Protein AF-A0AAW9ZM35-F1 (afdb_monomer_lite)

Organism: NCBI:txid453602

pLDDT: mean 90.24, std 9.71, range [52.69, 98.25]

Radius of gyration: 18.01 Å; chains: 1; bounding box: 42×15×47 Å

Structure (mmCIF, N/CA/C/O backbone):
data_AF-A0AAW9ZM35-F1
#
_entry.id   AF-A0AAW9ZM35-F1
#
loop_
_atom_site.group_PDB
_atom_site.id
_atom_site.type_symbol
_atom_site.label_atom_id
_atom_site.label_alt_id
_atom_site.label_comp_id
_atom_site.label_asym_id
_atom_site.label_entity_id
_atom_site.label_seq_id
_atom_site.pdbx_PDB_ins_code
_atom_site.Cartn_x
_atom_site.Cartn_y
_atom_site.Cartn_z
_atom_site.occupancy
_atom_site.B_iso_or_equiv
_atom_site.auth_seq_id
_atom_site.auth_comp_id
_atom_site.auth_asym_id
_atom_site.auth_atom_id
_atom_site.pdbx_PDB_model_num
ATOM 1 N N . MET A 1 1 ? -12.438 -0.077 4.171 1.00 80.56 1 MET A N 1
ATOM 2 C CA . MET A 1 1 ? -11.000 -0.451 4.175 1.00 80.56 1 MET A CA 1
ATOM 3 C C . MET A 1 1 ? -10.608 -1.575 3.211 1.00 80.56 1 MET A C 1
ATOM 5 O O . MET A 1 1 ? -9.554 -1.474 2.592 1.00 80.56 1 MET A O 1
ATOM 9 N N . HIS A 1 2 ? -11.421 -2.625 3.027 1.00 87.69 2 HIS A N 1
ATOM 10 C CA . HIS A 1 2 ? -11.038 -3.802 2.225 1.00 87.69 2 HIS A CA 1
ATOM 11 C C . HIS A 1 2 ? -10.647 -3.498 0.761 1.00 87.69 2 HIS A C 1
ATOM 13 O O . HIS A 1 2 ? -9.608 -3.957 0.294 1.00 87.69 2 HIS A O 1
ATOM 19 N N . GLN A 1 3 ? -11.425 -2.673 0.051 1.00 92.88 3 GLN A N 1
ATOM 20 C CA . GLN A 1 3 ? -11.148 -2.338 -1.355 1.00 92.88 3 GLN A CA 1
ATOM 21 C C . GLN A 1 3 ? -9.823 -1.580 -1.543 1.00 92.88 3 GLN A C 1
ATOM 23 O O . GLN A 1 3 ? -9.065 -1.887 -2.460 1.00 92.88 3 GLN A O 1
ATOM 28 N N . LEU A 1 4 ? -9.519 -0.617 -0.665 1.00 93.81 4 LEU A N 1
ATOM 29 C CA . LEU A 1 4 ? -8.260 0.133 -0.710 1.00 93.81 4 LEU A CA 1
ATOM 30 C C . LEU A 1 4 ? -7.059 -0.780 -0.435 1.00 93.81 4 LEU A C 1
ATOM 32 O O . LEU A 1 4 ? -6.082 -0.743 -1.179 1.00 93.81 4 LEU A O 1
ATOM 36 N N . ARG A 1 5 ? -7.169 -1.662 0.567 1.00 94.62 5 ARG A N 1
ATOM 37 C CA . ARG A 1 5 ? -6.144 -2.672 0.860 1.00 94.62 5 ARG A CA 1
ATOM 38 C C . ARG A 1 5 ? -5.886 -3.580 -0.341 1.00 94.62 5 ARG A C 1
ATOM 40 O O . ARG A 1 5 ? -4.735 -3.815 -0.689 1.00 94.62 5 ARG A O 1
ATOM 47 N N . ASN A 1 6 ? -6.945 -4.037 -1.011 1.00 95.94 6 ASN A N 1
ATOM 48 C CA . ASN A 1 6 ? -6.812 -4.874 -2.202 1.00 95.94 6 ASN A CA 1
ATOM 49 C C . ASN A 1 6 ? -6.073 -4.141 -3.337 1.00 95.94 6 ASN A C 1
ATOM 51 O O . ASN A 1 6 ? -5.149 -4.683 -3.936 1.00 95.94 6 ASN A O 1
ATOM 55 N N . ARG A 1 7 ? -6.417 -2.871 -3.586 1.00 96.38 7 ARG A N 1
ATOM 56 C CA . ARG A 1 7 ? -5.746 -2.047 -4.606 1.00 96.38 7 ARG A CA 1
ATOM 57 C C . ARG A 1 7 ? -4.259 -1.845 -4.305 1.00 96.38 7 ARG A C 1
ATOM 59 O O . ARG A 1 7 ? -3.445 -1.966 -5.217 1.00 96.38 7 ARG A O 1
ATOM 66 N N . LEU A 1 8 ? -3.900 -1.587 -3.045 1.00 96.75 8 LEU A N 1
ATOM 67 C CA . LEU A 1 8 ? -2.496 -1.483 -2.638 1.00 96.75 8 LEU A CA 1
ATOM 68 C C . LEU A 1 8 ? -1.760 -2.822 -2.765 1.00 96.75 8 LEU A C 1
ATOM 70 O O . LEU A 1 8 ? -0.610 -2.827 -3.193 1.00 96.75 8 LEU A O 1
ATOM 74 N N . ASN A 1 9 ? -2.404 -3.954 -2.479 1.00 96.44 9 ASN A N 1
ATOM 75 C CA . ASN A 1 9 ? -1.790 -5.271 -2.677 1.00 96.44 9 ASN A CA 1
ATOM 76 C C . ASN A 1 9 ? -1.470 -5.535 -4.154 1.00 96.44 9 ASN A C 1
ATOM 78 O O . ASN A 1 9 ? -0.346 -5.910 -4.477 1.00 96.44 9 ASN A O 1
ATOM 82 N N . VAL A 1 10 ? -2.423 -5.278 -5.059 1.00 97.50 10 VAL A N 1
ATOM 83 C CA . VAL A 1 10 ? -2.208 -5.417 -6.512 1.00 97.50 10 VAL A CA 1
ATOM 84 C C . VAL A 1 10 ? -1.056 -4.532 -6.986 1.00 97.50 10 VAL A C 1
ATOM 86 O O . VAL A 1 10 ? -0.179 -4.993 -7.715 1.00 97.50 10 VAL A O 1
ATOM 89 N N . MET A 1 11 ? -1.012 -3.279 -6.529 1.00 96.94 11 MET A N 1
ATOM 90 C CA . MET A 1 11 ? 0.089 -2.368 -6.837 1.00 96.94 11 MET A CA 1
ATOM 91 C C . MET A 1 11 ? 1.431 -2.886 -6.300 1.00 96.94 11 MET A C 1
ATOM 93 O O . MET A 1 11 ? 2.429 -2.824 -7.010 1.00 96.94 11 MET A O 1
ATOM 97 N N . GLY A 1 12 ? 1.454 -3.452 -5.092 1.00 96.81 12 GLY A N 1
ATOM 98 C CA . GLY A 1 12 ? 2.649 -4.058 -4.506 1.00 96.81 12 GLY A CA 1
ATOM 99 C C . GLY A 1 12 ? 3.178 -5.228 -5.336 1.00 96.81 12 GLY A C 1
ATOM 100 O O . GLY A 1 12 ? 4.378 -5.306 -5.584 1.00 96.81 12 GLY A O 1
ATOM 101 N N . PHE A 1 13 ? 2.293 -6.092 -5.846 1.00 97.81 13 PHE A N 1
ATOM 102 C CA . PHE A 1 13 ? 2.690 -7.176 -6.750 1.00 97.81 13 PHE A CA 1
ATOM 103 C C . PHE A 1 13 ? 3.286 -6.650 -8.059 1.00 97.81 13 PHE A C 1
ATOM 105 O O . PHE A 1 13 ? 4.318 -7.152 -8.503 1.00 97.81 13 PHE A O 1
ATOM 112 N N . ALA A 1 14 ? 2.685 -5.611 -8.646 1.00 96.56 14 ALA A 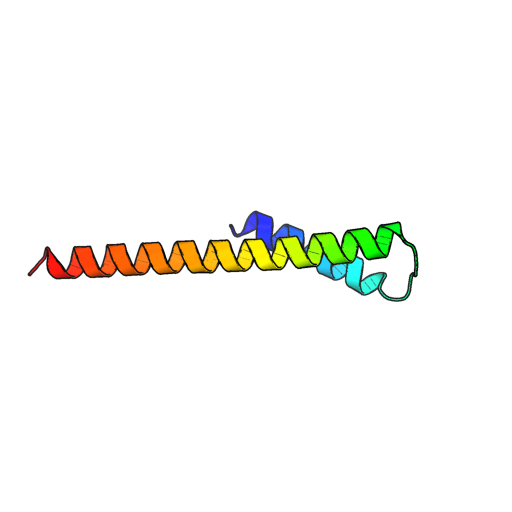N 1
ATOM 113 C CA . ALA A 1 14 ? 3.213 -4.980 -9.852 1.00 96.56 14 ALA A CA 1
ATOM 114 C C . ALA A 1 14 ? 4.597 -4.348 -9.607 1.00 96.56 14 ALA A C 1
ATOM 116 O O . ALA A 1 14 ? 5.529 -4.578 -10.373 1.00 96.56 14 ALA A O 1
ATOM 117 N N . LEU A 1 15 ? 4.765 -3.616 -8.502 1.00 95.38 1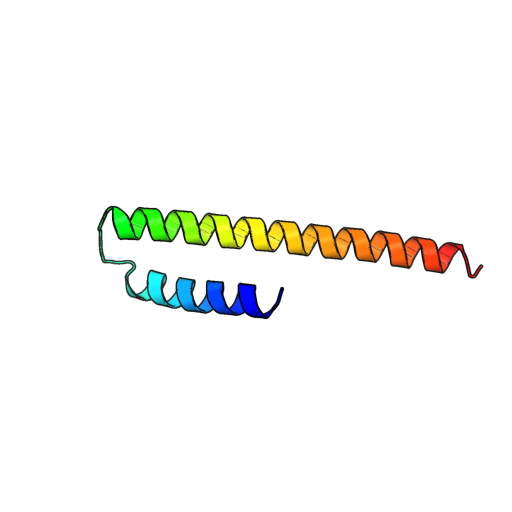5 LEU A N 1
ATOM 118 C CA . LEU A 1 15 ? 6.048 -3.014 -8.124 1.00 95.38 15 LEU A CA 1
ATOM 119 C C . LEU A 1 15 ? 7.123 -4.063 -7.824 1.00 95.38 15 LEU A C 1
ATOM 121 O O . LEU A 1 15 ? 8.291 -3.864 -8.153 1.00 95.38 15 LEU A O 1
ATOM 125 N N . TYR A 1 16 ? 6.738 -5.190 -7.228 1.00 95.44 16 TYR A N 1
ATOM 126 C CA . TYR A 1 16 ? 7.646 -6.300 -6.962 1.00 95.44 16 TYR A CA 1
ATOM 127 C C . TYR A 1 16 ? 8.123 -6.988 -8.246 1.00 95.44 16 TYR A C 1
ATOM 129 O O . TYR A 1 16 ? 9.298 -7.349 -8.343 1.00 95.44 16 TYR A O 1
ATOM 137 N N . ALA A 1 17 ? 7.244 -7.146 -9.241 1.00 96.06 17 ALA A N 1
ATOM 138 C CA . ALA A 1 17 ? 7.620 -7.673 -10.553 1.00 96.06 17 ALA A CA 1
ATOM 139 C C . ALA A 1 17 ? 8.662 -6.777 -11.249 1.00 96.06 17 ALA A C 1
ATOM 141 O O . ALA A 1 17 ? 9.583 -7.283 -11.885 1.00 96.06 17 ALA A O 1
ATOM 142 N N . LEU A 1 18 ? 8.575 -5.459 -11.043 1.00 93.44 18 LEU A N 1
ATOM 143 C CA . LEU A 1 18 ? 9.491 -4.454 -11.593 1.00 93.44 18 LEU A CA 1
ATOM 144 C C . LEU A 1 18 ? 10.697 -4.152 -10.683 1.00 93.44 18 LEU A C 1
ATOM 146 O O . LEU A 1 18 ? 11.404 -3.172 -10.900 1.00 93.44 18 LEU A O 1
ATOM 150 N N . ARG A 1 19 ? 10.972 -4.958 -9.646 1.00 90.69 19 ARG A N 1
ATOM 151 C CA . ARG A 1 19 ? 11.978 -4.609 -8.620 1.00 90.69 19 ARG A CA 1
ATOM 152 C C . ARG A 1 19 ? 13.393 -4.372 -9.162 1.00 90.69 19 ARG A C 1
ATOM 154 O O . ARG A 1 19 ? 14.139 -3.600 -8.562 1.00 90.69 19 ARG A O 1
ATOM 161 N N . ASN A 1 20 ? 13.740 -5.044 -10.261 1.00 93.12 20 ASN A N 1
ATOM 162 C CA . ASN A 1 20 ? 15.051 -4.962 -10.906 1.00 93.12 20 ASN A CA 1
ATOM 163 C C . ASN A 1 20 ? 15.163 -3.753 -11.850 1.00 93.12 20 ASN A C 1
ATOM 165 O O . ASN A 1 20 ? 16.257 -3.447 -12.317 1.00 93.12 20 ASN A O 1
ATOM 169 N N . GLU A 1 21 ? 14.055 -3.065 -12.135 1.00 91.12 21 GLU A N 1
ATOM 170 C CA . GLU A 1 2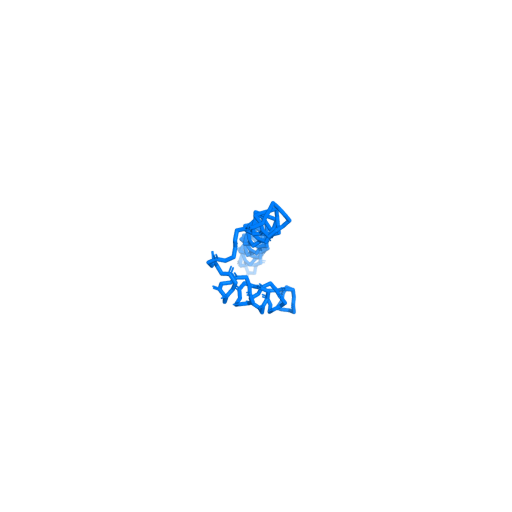1 ? 14.064 -1.835 -12.914 1.00 91.12 21 GLU A CA 1
ATOM 171 C C . GLU A 1 21 ? 14.431 -0.655 -12.008 1.00 91.12 21 GLU A C 1
ATOM 173 O O . GLU A 1 21 ? 13.758 -0.339 -11.018 1.00 91.12 21 GLU A O 1
ATOM 178 N N . ALA A 1 22 ? 15.539 0.001 -12.346 1.00 86.81 22 ALA A N 1
ATOM 179 C CA . ALA A 1 22 ? 16.013 1.187 -11.654 1.00 86.81 22 ALA A CA 1
ATOM 180 C C . ALA A 1 22 ? 15.624 2.427 -12.462 1.00 86.81 22 ALA A C 1
ATOM 182 O O . ALA A 1 22 ? 16.230 2.753 -13.482 1.00 86.81 22 ALA A O 1
ATOM 183 N N . SER A 1 23 ? 14.588 3.123 -12.002 1.00 93.62 23 SER A N 1
ATOM 184 C CA . SER A 1 23 ? 14.271 4.468 -12.464 1.00 93.62 23 SER A CA 1
ATOM 185 C C . SER A 1 23 ? 13.793 5.315 -11.288 1.00 93.62 23 SER A C 1
ATOM 187 O O . SER A 1 23 ? 13.058 4.841 -10.417 1.00 93.62 23 SER A O 1
ATOM 189 N N . LYS A 1 24 ? 14.191 6.591 -11.266 1.00 92.00 24 LYS A N 1
ATOM 190 C CA . LYS A 1 24 ? 13.794 7.551 -10.223 1.00 92.00 24 LYS A CA 1
ATOM 191 C C . LYS A 1 24 ? 12.264 7.621 -10.010 1.00 92.00 24 LYS A C 1
ATOM 193 O O . LYS A 1 24 ? 11.830 7.695 -8.856 1.00 92.00 24 LYS A O 1
ATOM 198 N N . PRO A 1 25 ? 11.416 7.547 -11.059 1.00 93.00 25 PRO A N 1
ATOM 199 C CA . PRO A 1 25 ? 9.968 7.447 -10.877 1.00 93.00 25 PRO A CA 1
ATOM 200 C C . PRO A 1 25 ? 9.524 6.157 -10.174 1.00 93.00 25 PRO A C 1
ATOM 202 O O . PRO A 1 25 ? 8.670 6.220 -9.293 1.00 93.00 25 PRO A O 1
ATOM 205 N N . LEU A 1 26 ? 10.110 5.001 -10.508 1.00 94.69 26 LEU A N 1
ATOM 206 C CA . LEU A 1 26 ? 9.769 3.723 -9.869 1.00 94.69 26 LEU A CA 1
ATOM 207 C C . LEU A 1 26 ? 10.201 3.667 -8.403 1.00 94.69 26 LEU A C 1
ATOM 209 O O . LEU A 1 26 ? 9.507 3.079 -7.581 1.00 94.69 26 LEU A O 1
ATOM 213 N N . GLU A 1 27 ? 11.333 4.270 -8.050 1.00 94.81 27 GLU A N 1
ATOM 214 C CA . GLU A 1 27 ? 11.746 4.424 -6.649 1.00 94.81 27 GLU A CA 1
ATOM 215 C C . GLU A 1 27 ? 10.761 5.300 -5.873 1.00 94.81 27 GLU A C 1
ATOM 217 O O . GLU A 1 27 ? 10.288 4.903 -4.812 1.00 94.81 27 GLU A O 1
ATOM 222 N N . THR A 1 28 ? 10.374 6.443 -6.446 1.00 95.81 28 THR A N 1
ATOM 223 C CA . THR A 1 28 ? 9.368 7.332 -5.844 1.00 95.81 28 THR A CA 1
ATOM 224 C C . THR A 1 28 ? 8.040 6.602 -5.639 1.00 95.81 28 THR A C 1
ATOM 226 O O . THR A 1 28 ? 7.423 6.710 -4.580 1.00 95.81 28 THR A O 1
ATOM 229 N N . LEU A 1 29 ? 7.614 5.816 -6.631 1.00 96.19 29 LEU A N 1
ATOM 230 C CA . LEU A 1 29 ? 6.377 5.046 -6.574 1.00 96.19 29 LEU A CA 1
ATOM 231 C C . LEU A 1 29 ? 6.429 3.932 -5.518 1.00 96.19 29 LEU A C 1
ATOM 233 O O . LEU A 1 29 ? 5.442 3.723 -4.814 1.00 96.19 29 LEU A O 1
ATOM 237 N N . ARG A 1 30 ? 7.577 3.255 -5.367 1.00 95.75 30 ARG A N 1
ATOM 238 C CA . ARG A 1 30 ? 7.822 2.269 -4.301 1.00 95.75 30 ARG A CA 1
ATOM 239 C C . ARG A 1 30 ? 7.729 2.906 -2.917 1.00 95.75 30 ARG A C 1
ATOM 241 O O . ARG A 1 30 ? 7.015 2.384 -2.066 1.00 95.75 30 ARG A O 1
ATOM 248 N N . SER A 1 31 ? 8.375 4.052 -2.711 1.00 96.69 31 SER A N 1
ATOM 249 C CA . SER A 1 31 ? 8.307 4.777 -1.437 1.00 96.69 31 SER A CA 1
ATOM 250 C C . SER A 1 31 ? 6.885 5.237 -1.113 1.00 96.69 31 SER A C 1
ATOM 252 O O . SER A 1 31 ? 6.413 5.034 0.001 1.00 96.69 31 SER A O 1
ATOM 254 N N . ALA A 1 32 ? 6.162 5.790 -2.091 1.00 97.38 32 ALA A N 1
ATOM 255 C CA . ALA A 1 32 ? 4.776 6.214 -1.899 1.00 97.38 32 ALA A CA 1
ATOM 256 C C . ALA A 1 32 ? 3.840 5.037 -1.575 1.00 97.38 32 ALA A C 1
ATOM 258 O O . ALA A 1 32 ? 2.968 5.158 -0.715 1.00 97.38 32 ALA A O 1
ATOM 259 N N . HIS A 1 33 ? 4.028 3.890 -2.239 1.00 98.00 33 HIS A N 1
ATOM 260 C CA . HIS A 1 33 ? 3.285 2.663 -1.945 1.00 98.00 33 HIS A CA 1
ATOM 261 C C . HIS A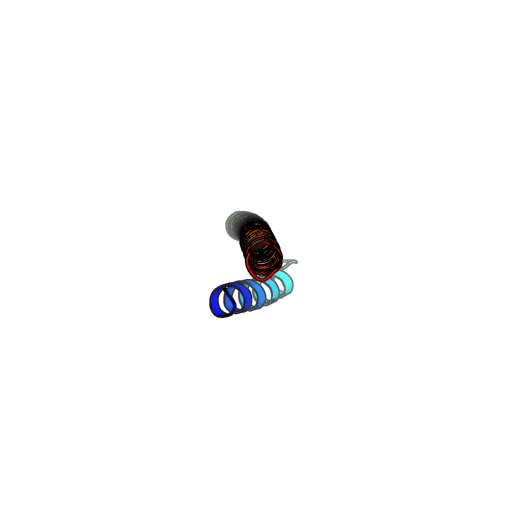 1 33 ? 3.540 2.179 -0.515 1.00 98.00 33 HIS A C 1
ATOM 263 O O . HIS A 1 33 ? 2.579 1.905 0.204 1.00 98.00 33 HIS A O 1
ATOM 269 N N . GLN A 1 34 ? 4.804 2.161 -0.083 1.00 97.75 34 GLN A N 1
ATOM 270 C CA . GLN A 1 34 ? 5.181 1.775 1.274 1.00 97.75 34 GLN A CA 1
ATOM 271 C C . GLN A 1 34 ? 4.510 2.677 2.322 1.00 97.75 34 GLN A C 1
ATOM 273 O O . GLN A 1 34 ? 3.834 2.173 3.220 1.00 97.75 34 GLN A O 1
ATOM 278 N N . SER A 1 35 ? 4.594 4.002 2.163 1.00 98.25 35 SER A N 1
ATOM 279 C CA . SER A 1 35 ? 3.934 4.946 3.076 1.00 98.25 35 SER A CA 1
ATOM 280 C C . SER A 1 35 ? 2.411 4.784 3.091 1.00 98.25 35 SER A C 1
ATOM 282 O O . SER A 1 35 ? 1.789 4.855 4.148 1.00 98.25 35 SER A O 1
ATOM 284 N N . ALA A 1 36 ? 1.784 4.525 1.939 1.00 97.50 36 ALA A N 1
ATOM 285 C CA . ALA A 1 36 ? 0.343 4.292 1.871 1.00 97.50 36 ALA A CA 1
ATOM 286 C C . ALA A 1 36 ? -0.080 3.016 2.621 1.00 97.50 36 ALA A C 1
ATOM 288 O O . ALA A 1 36 ? -1.120 3.008 3.280 1.00 97.50 36 ALA A O 1
ATOM 289 N N . VAL A 1 37 ? 0.718 1.944 2.544 1.00 97.44 37 VAL A N 1
ATOM 290 C CA . VAL A 1 37 ? 0.478 0.700 3.293 1.00 97.44 37 VAL A CA 1
ATOM 291 C C . VAL A 1 37 ? 0.616 0.930 4.798 1.00 97.44 37 VAL A C 1
ATOM 293 O O . VAL A 1 37 ? -0.232 0.469 5.563 1.00 97.44 37 VAL A O 1
ATOM 296 N N . GLU A 1 38 ? 1.637 1.667 5.227 1.00 97.69 38 GLU A N 1
ATOM 297 C CA . GLU A 1 38 ? 1.857 2.004 6.638 1.00 97.69 38 GLU A CA 1
ATOM 298 C C . GLU A 1 38 ? 0.695 2.814 7.220 1.00 97.69 38 GLU A C 1
ATOM 300 O O . GLU A 1 38 ? 0.126 2.419 8.239 1.00 97.69 38 GLU A O 1
ATOM 305 N N . LEU A 1 39 ? 0.274 3.880 6.532 1.00 97.19 39 LEU A N 1
ATOM 306 C CA . LEU A 1 39 ? -0.875 4.696 6.936 1.00 97.19 39 LEU A CA 1
ATOM 307 C C . LEU A 1 39 ? -2.167 3.874 6.995 1.00 97.19 39 LEU A C 1
ATOM 309 O O . LEU A 1 39 ? -2.962 4.018 7.922 1.00 97.19 39 LEU A O 1
ATOM 313 N N . LEU A 1 40 ? -2.379 2.977 6.027 1.00 95.81 40 LEU A N 1
ATOM 314 C CA . LEU A 1 40 ? -3.557 2.112 6.015 1.00 95.81 40 LEU A CA 1
ATOM 315 C C . LEU A 1 40 ? -3.577 1.150 7.210 1.00 95.81 40 LEU A C 1
ATOM 317 O O . LEU A 1 40 ? -4.648 0.840 7.736 1.00 95.81 40 LEU A O 1
ATOM 321 N N . ASN A 1 41 ? -2.411 0.656 7.624 1.00 94.62 41 ASN A N 1
ATOM 322 C CA . ASN A 1 41 ? -2.295 -0.199 8.797 1.00 94.62 41 ASN A CA 1
ATOM 323 C C . ASN A 1 41 ? -2.563 0.591 10.077 1.00 94.62 41 ASN A C 1
ATOM 325 O O . ASN A 1 41 ? -3.390 0.147 10.864 1.00 94.62 41 ASN A O 1
ATOM 329 N N . GLN A 1 42 ? -1.964 1.776 10.233 1.00 96.19 42 GLN A N 1
ATOM 330 C CA . GLN A 1 42 ? -2.225 2.667 11.370 1.00 96.19 42 GLN A CA 1
ATOM 331 C C . GLN A 1 42 ? -3.717 2.982 11.512 1.00 96.19 42 GLN A C 1
ATOM 333 O O . GLN A 1 42 ? -4.283 2.790 12.585 1.00 96.19 42 GLN A O 1
ATOM 338 N N . LEU A 1 43 ? -4.384 3.350 10.414 1.00 94.81 43 LEU A N 1
ATOM 339 C CA . LEU A 1 43 ? -5.823 3.618 10.424 1.00 94.81 43 LEU A CA 1
ATOM 340 C C . LEU A 1 43 ? -6.639 2.377 10.826 1.00 94.81 43 LEU A C 1
ATOM 342 O O . LEU A 1 43 ? -7.600 2.483 11.582 1.00 94.81 43 LEU A O 1
ATOM 346 N N . GLY A 1 44 ? -6.239 1.188 10.367 1.00 93.12 44 GLY A N 1
ATOM 347 C CA . GLY A 1 44 ? -6.871 -0.065 10.780 1.00 93.12 44 GLY A CA 1
ATOM 348 C C . GLY A 1 44 ? -6.675 -0.391 12.266 1.00 93.12 44 GLY A C 1
ATOM 349 O O . GLY A 1 44 ? -7.596 -0.910 12.895 1.00 93.12 44 GLY A O 1
ATOM 350 N N . GLU A 1 45 ? -5.507 -0.088 12.837 1.00 93.31 45 GLU A N 1
ATOM 351 C CA . GLU A 1 45 ? -5.264 -0.234 14.278 1.00 93.31 45 GLU A CA 1
ATOM 352 C C . GLU A 1 45 ? -6.113 0.752 15.089 1.00 93.31 45 GLU A C 1
ATOM 354 O O . GLU A 1 45 ? -6.765 0.349 16.052 1.00 93.31 45 GLU A O 1
ATOM 359 N N . GLU A 1 46 ? -6.181 2.019 14.670 1.00 92.88 46 GLU A N 1
ATOM 360 C CA . GLU A 1 46 ? -7.015 3.033 15.321 1.00 92.88 46 GLU A CA 1
ATOM 361 C C . GLU A 1 46 ? -8.502 2.664 15.299 1.00 92.88 46 GLU A C 1
ATOM 363 O O . GLU A 1 46 ? -9.188 2.801 16.314 1.00 92.88 46 GLU A O 1
ATOM 368 N N . GLU A 1 47 ? -9.016 2.176 14.166 1.00 90.94 47 GLU A N 1
ATOM 369 C CA . GLU A 1 47 ? -10.403 1.714 14.046 1.00 90.94 47 GLU A CA 1
ATOM 370 C C . GLU A 1 47 ? -10.698 0.564 15.020 1.00 90.94 47 GLU A C 1
ATOM 372 O O . GLU A 1 47 ? -11.727 0.586 15.702 1.00 90.94 47 GLU A O 1
ATOM 377 N N . ARG A 1 48 ? -9.785 -0.410 15.150 1.00 89.62 48 ARG A N 1
ATOM 378 C CA . ARG A 1 48 ? -9.944 -1.523 16.101 1.00 89.62 48 ARG A CA 1
ATOM 379 C C . ARG A 1 48 ? -9.857 -1.067 17.553 1.00 89.62 48 ARG A C 1
ATOM 381 O O . ARG A 1 48 ? -10.686 -1.489 18.354 1.00 89.62 48 ARG 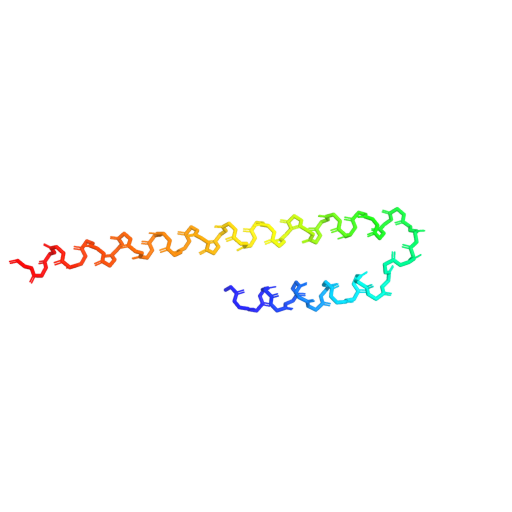A O 1
ATOM 388 N N . ALA A 1 49 ? -8.915 -0.187 17.887 1.00 92.00 49 ALA A N 1
ATOM 389 C CA . ALA A 1 49 ? -8.793 0.372 19.232 1.00 92.00 49 ALA A CA 1
ATOM 390 C C . ALA A 1 49 ? -10.066 1.133 19.639 1.00 92.00 49 ALA A C 1
ATOM 392 O O . ALA A 1 49 ? -10.583 0.948 20.740 1.00 92.00 49 ALA A O 1
ATOM 393 N N . ARG A 1 50 ? -10.637 1.931 18.725 1.00 89.75 50 ARG A N 1
ATOM 394 C CA . ARG A 1 50 ? -11.915 2.626 18.951 1.00 89.75 50 ARG A CA 1
ATOM 395 C C . ARG A 1 50 ? -13.079 1.658 19.151 1.00 89.75 50 ARG A C 1
ATOM 397 O O . ARG A 1 50 ? -13.946 1.939 19.974 1.00 89.75 50 ARG A O 1
ATOM 404 N N . GLN A 1 51 ? -13.117 0.549 18.412 1.00 87.00 51 GLN A N 1
ATOM 405 C CA . GLN A 1 51 ? -14.165 -0.459 18.576 1.00 87.00 51 GLN A CA 1
ATOM 406 C C . GLN A 1 51 ? -14.064 -1.159 19.939 1.00 87.00 51 GLN A C 1
ATOM 408 O O . GLN A 1 51 ? -15.063 -1.242 20.640 1.00 87.00 51 GLN A O 1
ATOM 413 N N . GLN A 1 52 ? -12.861 -1.544 20.375 1.00 83.69 52 GLN A N 1
ATOM 414 C CA . GLN A 1 52 ? -12.651 -2.166 21.691 1.00 83.69 52 GLN A CA 1
ATOM 415 C C . GLN A 1 52 ? -13.090 -1.265 22.853 1.00 83.69 52 GLN A C 1
ATOM 417 O O . GLN A 1 52 ? -13.685 -1.747 23.816 1.00 83.69 52 GLN A O 1
ATOM 422 N N . ILE A 1 53 ? -12.844 0.047 22.761 1.00 85.25 53 ILE A N 1
ATOM 423 C CA . ILE A 1 53 ? -13.313 1.013 23.767 1.00 85.25 53 ILE A CA 1
ATOM 424 C C . ILE A 1 53 ? -14.847 1.033 23.824 1.00 85.25 53 ILE A C 1
ATOM 426 O O . ILE A 1 53 ? -15.414 1.011 24.914 1.00 85.25 53 ILE A O 1
ATOM 430 N N . LYS A 1 54 ? -15.520 1.041 22.665 1.00 82.75 54 LYS A N 1
ATOM 431 C CA . LYS A 1 54 ? -16.989 1.003 22.596 1.00 82.75 54 LYS A CA 1
ATOM 432 C C . LYS A 1 54 ? -17.557 -0.286 23.180 1.00 82.75 54 LYS A C 1
ATOM 434 O O . LYS A 1 54 ? -18.496 -0.219 23.965 1.00 82.75 54 LYS A O 1
ATOM 439 N N . ASP A 1 55 ? -16.972 -1.427 22.830 1.00 80.56 55 ASP A N 1
ATOM 440 C CA . ASP A 1 55 ? -17.425 -2.735 23.308 1.00 80.56 55 ASP A CA 1
ATOM 441 C C . ASP A 1 55 ? -17.246 -2.852 24.833 1.00 80.56 55 ASP A C 1
ATOM 443 O O . ASP A 1 55 ? -18.139 -3.321 25.533 1.00 80.56 55 ASP A O 1
ATOM 447 N N . THR A 1 56 ? -16.139 -2.322 25.367 1.00 77.44 56 THR A N 1
ATOM 448 C CA . THR A 1 56 ? -15.889 -2.267 26.818 1.00 77.44 56 THR A CA 1
ATOM 449 C C . THR A 1 56 ? -16.906 -1.374 27.539 1.00 77.44 56 THR A C 1
ATOM 451 O O . THR A 1 56 ? -17.394 -1.731 28.606 1.00 77.44 56 THR A O 1
ATOM 454 N N . GLN A 1 57 ? -17.260 -0.217 26.968 1.00 74.06 57 GLN A N 1
ATOM 455 C CA . GLN A 1 57 ? -18.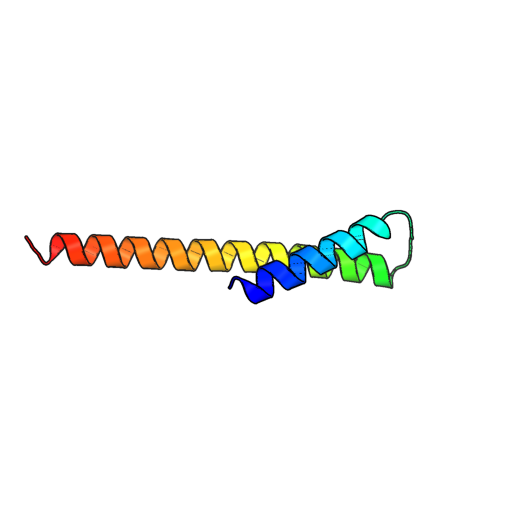252 0.692 27.560 1.00 74.06 57 GLN A CA 1
ATOM 456 C C . GLN A 1 57 ? -19.676 0.115 27.535 1.00 74.06 57 GLN A C 1
ATOM 458 O O . GLN A 1 57 ? -20.441 0.327 28.481 1.00 74.06 57 GLN A O 1
ATOM 463 N N . ALA A 1 58 ? -20.022 -0.625 26.479 1.00 72.75 58 ALA A N 1
ATOM 464 C CA . ALA A 1 58 ? -21.298 -1.324 26.375 1.00 72.75 58 ALA A CA 1
ATOM 465 C C . ALA A 1 58 ? -21.437 -2.412 27.457 1.00 72.75 58 ALA A C 1
ATOM 467 O O . ALA A 1 58 ? -22.453 -2.439 28.144 1.00 72.75 58 ALA A O 1
ATOM 468 N N . ASP A 1 59 ? -20.393 -3.216 27.691 1.00 72.19 59 ASP A N 1
ATOM 469 C CA . ASP A 1 59 ? -20.382 -4.275 28.720 1.00 72.19 59 ASP A CA 1
ATOM 470 C C . ASP A 1 59 ? -20.493 -3.723 30.155 1.00 72.19 59 ASP A C 1
ATOM 472 O O . ASP A 1 59 ? -21.130 -4.320 31.019 1.00 72.19 59 ASP A O 1
ATOM 476 N N . THR A 1 60 ? -19.935 -2.535 30.423 1.00 68.56 60 THR A N 1
ATOM 477 C CA . THR A 1 60 ? -20.084 -1.873 31.735 1.00 68.56 60 THR A CA 1
ATOM 478 C C . THR A 1 60 ? -21.447 -1.223 31.968 1.00 68.56 60 THR A C 1
ATOM 480 O O . THR A 1 60 ? -21.771 -0.923 33.111 1.00 68.56 60 THR A O 1
ATOM 483 N N . SER A 1 61 ? -22.219 -0.962 30.908 1.00 67.25 61 SER A N 1
ATOM 484 C CA . SER A 1 61 ? -23.530 -0.300 31.010 1.00 67.25 61 SER A CA 1
ATOM 485 C C . SER A 1 61 ? -24.694 -1.289 31.137 1.00 67.25 61 SER A C 1
ATOM 487 O O . SER A 1 61 ? -25.787 -0.880 31.514 1.00 67.25 61 SER A O 1
ATOM 489 N N . ASP A 1 62 ? -24.465 -2.567 30.822 1.00 61.59 62 ASP A N 1
ATOM 490 C CA . ASP A 1 62 ? -25.465 -3.649 30.854 1.00 61.59 62 ASP A CA 1
ATOM 491 C C . ASP A 1 62 ? -25.406 -4.476 32.162 1.00 61.59 62 ASP A C 1
ATOM 493 O O . ASP A 1 62 ? -25.953 -5.577 32.254 1.00 61.59 62 ASP A O 1
ATOM 497 N N . ARG A 1 63 ? -24.707 -3.957 33.182 1.00 52.69 63 ARG A N 1
ATOM 498 C CA . ARG A 1 63 ? -24.443 -4.603 34.476 1.00 52.69 63 ARG A CA 1
ATOM 499 C C . ARG A 1 63 ? -24.904 -3.732 35.637 1.00 52.69 63 ARG A C 1
ATOM 501 O O . ARG A 1 63 ? -25.420 -4.318 36.614 1.00 52.69 63 ARG A O 1
#

Secondary structure (DSSP, 8-state):
-HHHHHHHHHHHHHHHHTTT---HHHHHHHHHHHHHHHHHHHHHHHHHHHHHHHHHHHHHH--

Sequence (63 aa):
MHQLRNRLNVMGFALYALRNEASKPLETLRSAHQSAVELLNQLGEEERARQQIKDTQADTSDR

Foldseek 3Di:
DVVLVVVLVVVVVVLVVCVVPDDPVSVVSVVVSVVSVVVVVVVVVVVVVVVVVVVVVVVVVVD